Protein AF-A0A292YDM7-F1 (afdb_monomer)

Structure (mmCIF, N/CA/C/O backbone):
data_AF-A0A292YDM7-F1
#
_entry.id   AF-A0A292YDM7-F1
#
loop_
_atom_site.group_PDB
_atom_site.id
_atom_site.type_symbol
_atom_site.label_atom_id
_atom_site.label_alt_id
_atom_site.label_comp_id
_atom_site.label_asym_id
_atom_site.label_entity_id
_atom_site.label_seq_id
_atom_site.pdbx_PDB_ins_code
_atom_site.Cartn_x
_atom_site.Cartn_y
_atom_site.Cartn_z
_atom_site.occupancy
_atom_site.B_iso_or_equiv
_atom_site.auth_seq_id
_atom_site.auth_comp_id
_atom_site.auth_asym_id
_atom_site.auth_atom_id
_atom_site.pdbx_PDB_model_num
ATOM 1 N N . MET A 1 1 ? 48.738 5.979 -20.805 1.00 55.28 1 MET A N 1
ATOM 2 C CA . MET A 1 1 ? 47.305 6.244 -21.051 1.00 55.28 1 MET A CA 1
ATOM 3 C C . MET A 1 1 ? 46.872 5.743 -22.438 1.00 55.28 1 MET A C 1
ATOM 5 O O . MET A 1 1 ? 46.140 6.426 -23.122 1.00 55.28 1 MET A O 1
ATOM 9 N N . ARG A 1 2 ? 47.276 4.532 -22.857 1.00 54.94 2 ARG A N 1
ATOM 10 C CA . ARG A 1 2 ? 47.024 4.034 -24.229 1.00 54.94 2 ARG A CA 1
ATOM 11 C C . ARG A 1 2 ? 45.612 3.475 -24.444 1.00 54.94 2 ARG A C 1
ATOM 13 O O . ARG A 1 2 ? 45.085 3.547 -25.542 1.00 54.94 2 ARG A O 1
ATOM 20 N N . ALA A 1 3 ? 45.005 2.938 -23.387 1.00 54.81 3 ALA A N 1
ATOM 21 C CA . ALA A 1 3 ? 43.685 2.310 -23.456 1.00 54.81 3 ALA A CA 1
ATOM 22 C C . ALA A 1 3 ? 42.559 3.312 -23.771 1.00 54.81 3 ALA A C 1
ATOM 24 O O . ALA A 1 3 ? 41.596 2.962 -24.436 1.00 54.81 3 ALA A O 1
ATOM 25 N N . VAL A 1 4 ? 42.695 4.572 -23.338 1.00 58.31 4 VAL A N 1
ATOM 26 C CA . VAL A 1 4 ? 41.686 5.614 -23.595 1.00 58.31 4 VAL A CA 1
ATOM 27 C C . VAL A 1 4 ? 41.735 6.081 -25.053 1.00 58.31 4 VAL A C 1
ATOM 29 O O . VAL A 1 4 ? 40.692 6.248 -25.674 1.00 58.31 4 VAL A O 1
ATOM 32 N N . GLU A 1 5 ? 42.934 6.232 -25.624 1.00 57.44 5 GLU A N 1
ATOM 33 C CA . GLU A 1 5 ? 43.111 6.604 -27.038 1.00 57.44 5 GLU A CA 1
ATOM 34 C C . GLU A 1 5 ? 42.541 5.536 -27.983 1.00 57.44 5 GLU A C 1
ATOM 36 O O . GLU A 1 5 ? 41.829 5.865 -28.925 1.00 57.44 5 GLU A O 1
ATOM 41 N N . HIS A 1 6 ? 42.757 4.252 -27.687 1.00 59.06 6 HIS A N 1
ATOM 42 C CA . HIS A 1 6 ? 42.211 3.151 -28.490 1.00 59.06 6 HIS A CA 1
ATOM 43 C C . HIS A 1 6 ? 40.673 3.074 -28.460 1.00 59.06 6 HIS A C 1
ATOM 45 O O . HIS A 1 6 ? 40.061 2.683 -29.458 1.00 59.06 6 HIS A O 1
ATOM 51 N N . LEU A 1 7 ? 40.055 3.499 -27.351 1.00 55.75 7 LEU A N 1
ATOM 52 C CA . LEU A 1 7 ? 38.601 3.568 -27.187 1.00 55.75 7 LEU A CA 1
ATOM 53 C C . LEU A 1 7 ? 37.979 4.677 -28.051 1.00 55.75 7 LEU A C 1
ATOM 55 O O . LEU A 1 7 ? 36.933 4.481 -28.661 1.00 55.75 7 LEU A O 1
ATOM 59 N N . LEU A 1 8 ? 38.645 5.833 -28.126 1.00 61.72 8 LEU A N 1
ATOM 60 C CA . LEU A 1 8 ? 38.210 6.980 -28.932 1.00 61.72 8 LEU A CA 1
ATOM 61 C C . LEU A 1 8 ? 38.411 6.746 -30.436 1.00 61.72 8 LEU A C 1
ATOM 63 O O . LEU A 1 8 ? 37.678 7.298 -31.252 1.00 61.72 8 LEU A O 1
ATOM 67 N N . GLU A 1 9 ? 39.381 5.906 -30.803 1.00 65.25 9 GLU A N 1
ATOM 68 C CA . GLU A 1 9 ? 39.678 5.534 -32.191 1.00 65.25 9 GLU A CA 1
ATOM 69 C C . GLU A 1 9 ? 38.805 4.382 -32.730 1.00 65.25 9 GLU A C 1
ATOM 71 O O . GLU A 1 9 ? 38.960 3.998 -33.890 1.00 65.25 9 GLU A O 1
ATOM 76 N N . GLY A 1 10 ? 37.900 3.816 -31.916 1.00 56.09 10 GLY A N 1
ATOM 77 C CA . GLY A 1 10 ? 36.970 2.758 -32.333 1.00 56.09 10 GLY A CA 1
ATOM 78 C C . GLY A 1 10 ? 37.636 1.420 -32.682 1.00 56.09 10 GLY A C 1
ATOM 79 O O . GLY A 1 10 ? 37.051 0.609 -33.398 1.00 56.09 10 GLY A O 1
ATOM 80 N N . LYS A 1 11 ? 38.868 1.184 -32.211 1.00 57.19 11 LYS A N 1
ATOM 81 C CA . LYS A 1 11 ? 39.666 -0.009 -32.559 1.00 57.19 11 LYS A CA 1
ATOM 82 C C . LYS A 1 11 ? 39.327 -1.252 -31.730 1.00 57.19 11 LYS A C 1
ATOM 84 O O . LYS A 1 11 ? 39.812 -2.332 -32.054 1.00 57.19 11 LYS A O 1
ATOM 89 N N . GLU A 1 12 ? 38.486 -1.119 -30.709 1.00 52.97 12 GLU A N 1
ATOM 90 C CA . GLU A 1 12 ? 37.995 -2.227 -29.888 1.00 52.97 12 GLU A CA 1
ATOM 91 C C . GLU A 1 12 ? 36.478 -2.071 -29.698 1.00 52.97 12 GLU A C 1
ATOM 93 O O . GLU A 1 12 ? 36.045 -1.112 -29.055 1.00 52.97 12 GLU A O 1
ATOM 98 N N . PRO A 1 13 ? 35.641 -2.962 -30.262 1.00 51.78 13 PRO A N 1
ATOM 99 C CA . PRO A 1 13 ? 34.220 -2.941 -29.963 1.00 51.78 13 PRO A CA 1
ATOM 100 C C . PRO A 1 13 ? 34.036 -3.331 -28.494 1.00 51.78 13 PRO A C 1
ATOM 102 O O . PRO A 1 13 ? 34.307 -4.467 -28.101 1.00 51.78 13 PRO A O 1
ATOM 105 N N . ILE A 1 14 ? 33.586 -2.383 -27.673 1.00 52.94 14 ILE A N 1
ATOM 106 C CA . ILE A 1 14 ? 33.122 -2.673 -26.319 1.00 52.94 14 ILE A CA 1
ATOM 107 C C . ILE A 1 14 ? 31.837 -3.488 -26.477 1.00 52.94 14 ILE A C 1
ATOM 109 O O . ILE A 1 14 ? 30.788 -2.936 -26.799 1.00 52.94 14 ILE A O 1
ATOM 113 N N . GLN A 1 15 ? 31.913 -4.801 -26.276 1.00 48.47 15 GLN A N 1
ATOM 114 C CA . GLN A 1 15 ? 30.716 -5.614 -26.093 1.00 48.47 15 GLN A CA 1
ATOM 115 C C . GLN A 1 15 ? 30.250 -5.417 -24.652 1.00 48.47 15 GLN A C 1
ATOM 117 O O . GLN A 1 15 ? 30.780 -6.024 -23.722 1.00 48.47 15 GLN A O 1
ATOM 122 N N . LEU A 1 16 ? 29.314 -4.491 -24.452 1.00 51.28 16 LEU A N 1
ATOM 123 C CA . LEU A 1 16 ? 28.528 -4.448 -23.227 1.00 51.28 16 LEU A CA 1
ATOM 124 C C . LEU A 1 16 ? 27.558 -5.625 -23.313 1.00 51.28 16 LEU A C 1
ATOM 126 O O . LEU A 1 16 ? 26.639 -5.591 -24.121 1.00 51.28 16 LEU A O 1
ATOM 130 N N . GLU A 1 17 ? 27.787 -6.684 -22.536 1.00 46.97 17 GLU A N 1
ATOM 131 C CA . GLU A 1 17 ? 26.821 -7.781 -22.451 1.00 46.97 17 GLU A CA 1
ATOM 132 C C . GLU A 1 17 ? 25.506 -7.234 -21.875 1.00 46.97 17 GLU A C 1
ATOM 134 O O . GLU A 1 17 ? 25.383 -6.940 -20.685 1.00 46.97 17 GLU A O 1
ATOM 139 N N . GLU A 1 18 ? 24.532 -7.048 -22.763 1.00 53.75 18 GLU A N 1
ATOM 140 C CA . GLU A 1 18 ? 23.307 -6.268 -22.563 1.00 53.75 18 GLU A CA 1
ATOM 141 C C . GLU A 1 18 ? 22.233 -7.014 -21.745 1.00 53.75 18 GLU A C 1
ATOM 143 O O . GLU A 1 18 ? 21.084 -6.592 -21.638 1.00 53.75 18 GLU A O 1
ATOM 148 N N . THR A 1 19 ? 22.604 -8.130 -21.111 1.00 50.56 19 THR A N 1
ATOM 149 C CA . THR A 1 19 ? 21.700 -8.980 -20.330 1.00 50.56 19 THR A CA 1
ATOM 150 C C . THR A 1 19 ? 22.265 -9.291 -18.953 1.00 50.56 19 THR A C 1
ATOM 152 O O . THR A 1 19 ? 22.353 -10.457 -18.569 1.00 50.56 19 THR A O 1
ATOM 155 N N . ASN A 1 20 ? 22.643 -8.279 -18.172 1.00 53.44 20 ASN A N 1
ATOM 156 C CA . ASN A 1 20 ? 22.752 -8.510 -16.737 1.00 53.44 20 ASN A CA 1
ATOM 157 C C . ASN A 1 20 ? 21.426 -8.091 -16.092 1.00 53.44 20 ASN A C 1
ATOM 159 O O . ASN A 1 20 ? 21.206 -6.890 -15.905 1.00 53.44 20 ASN A O 1
ATOM 163 N N . PRO A 1 21 ? 20.499 -9.026 -15.786 1.00 56.69 21 PRO A N 1
ATOM 164 C CA . PRO A 1 21 ? 19.396 -8.699 -14.893 1.00 56.69 21 PRO A CA 1
ATOM 165 C C . PRO A 1 21 ? 19.976 -8.020 -13.650 1.00 56.69 21 PRO A C 1
ATOM 167 O O . PRO A 1 21 ? 21.091 -8.354 -13.235 1.00 56.69 21 PRO A O 1
ATOM 170 N N . LEU A 1 22 ? 19.236 -7.061 -13.075 1.00 53.78 22 LEU A N 1
ATOM 171 C CA . LEU A 1 22 ? 19.604 -6.432 -11.805 1.00 53.78 22 LEU A CA 1
ATOM 172 C C . LEU A 1 22 ? 20.192 -7.507 -10.886 1.00 53.78 22 LEU A C 1
ATOM 174 O O . LEU A 1 22 ? 19.567 -8.571 -10.756 1.00 53.78 22 LEU A O 1
ATOM 178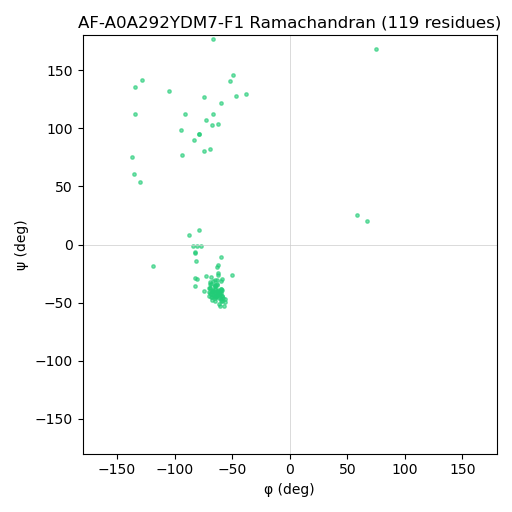 N N . PRO A 1 23 ? 21.380 -7.280 -10.289 1.00 55.50 23 PRO A N 1
ATOM 179 C CA . PRO A 1 23 ? 21.995 -8.298 -9.459 1.00 55.50 23 PRO A CA 1
ATOM 180 C C . PRO A 1 23 ? 20.939 -8.747 -8.446 1.00 55.50 23 PRO A C 1
ATOM 182 O O . PRO A 1 23 ? 20.181 -7.902 -7.965 1.00 55.50 23 PRO A O 1
ATOM 185 N N . PRO A 1 24 ? 20.839 -10.042 -8.109 1.00 60.97 24 PRO A N 1
ATOM 186 C CA . PRO A 1 2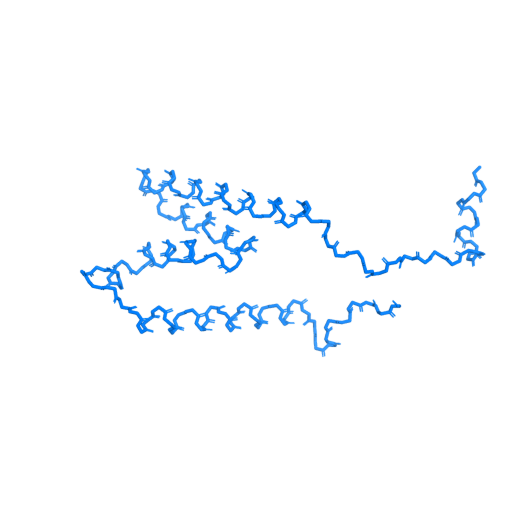4 ? 19.798 -10.545 -7.202 1.00 60.97 24 PRO A CA 1
ATOM 187 C C . PRO A 1 24 ? 19.704 -9.726 -5.898 1.00 60.97 24 PRO A C 1
ATOM 189 O O . PRO A 1 24 ? 18.639 -9.578 -5.299 1.00 60.97 24 PRO A O 1
ATOM 192 N N . ASN A 1 25 ? 20.822 -9.110 -5.518 1.00 64.19 25 ASN A N 1
ATOM 193 C CA . ASN A 1 25 ? 20.993 -8.197 -4.398 1.00 64.19 25 ASN A CA 1
ATOM 194 C C . ASN A 1 25 ? 20.208 -6.873 -4.543 1.00 64.19 25 ASN A C 1
ATOM 196 O O . ASN A 1 25 ? 19.718 -6.360 -3.545 1.00 64.19 25 ASN A O 1
ATOM 200 N N . ALA A 1 26 ? 20.062 -6.318 -5.749 1.00 63.88 26 ALA A N 1
ATOM 201 C CA . ALA A 1 26 ? 19.321 -5.078 -5.999 1.00 63.88 26 ALA A CA 1
ATOM 202 C C . ALA A 1 26 ? 17.809 -5.273 -5.818 1.00 63.88 26 ALA A C 1
ATOM 204 O O . ALA A 1 26 ? 17.186 -4.514 -5.082 1.00 63.88 26 ALA A O 1
ATOM 205 N N . ARG A 1 27 ? 17.242 -6.365 -6.353 1.00 73.06 27 ARG A N 1
ATOM 206 C CA . ARG A 1 27 ? 15.834 -6.726 -6.096 1.00 73.06 27 ARG A CA 1
ATOM 207 C C . ARG A 1 27 ? 15.581 -7.036 -4.616 1.00 73.06 27 ARG A C 1
ATOM 209 O O . ARG A 1 27 ? 14.488 -6.816 -4.101 1.00 73.06 27 ARG A O 1
ATOM 216 N N . SER A 1 28 ? 16.593 -7.554 -3.918 1.00 83.88 28 SER A N 1
ATOM 217 C CA . SER A 1 28 ? 16.557 -7.723 -2.460 1.00 83.88 28 SER A CA 1
ATOM 218 C C . SER A 1 28 ? 16.541 -6.375 -1.727 1.00 83.88 28 SER A C 1
ATOM 220 O O . SER A 1 28 ? 15.795 -6.217 -0.762 1.00 83.88 28 SER A O 1
ATOM 222 N N . LEU A 1 29 ? 17.306 -5.387 -2.199 1.00 90.12 29 LEU A N 1
ATOM 223 C CA . LEU A 1 29 ? 17.362 -4.053 -1.601 1.00 90.12 29 LEU A CA 1
ATOM 224 C C . LEU A 1 29 ? 16.053 -3.271 -1.791 1.00 90.12 29 LEU A C 1
ATOM 226 O O . LEU A 1 29 ? 15.580 -2.662 -0.838 1.00 90.12 29 LEU A O 1
A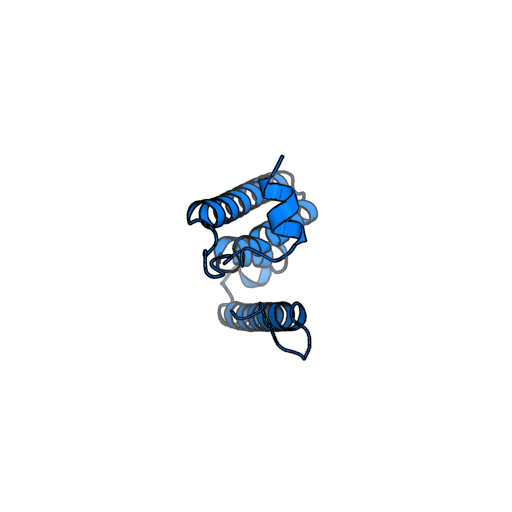TOM 230 N N . GLU A 1 30 ? 15.437 -3.332 -2.973 1.00 89.31 30 GLU A N 1
ATOM 231 C CA . GLU A 1 30 ? 14.129 -2.707 -3.242 1.00 89.31 30 GLU A CA 1
ATOM 232 C C . GLU A 1 30 ? 13.047 -3.249 -2.303 1.00 89.31 30 GLU A C 1
ATOM 234 O O . GLU A 1 30 ? 12.312 -2.481 -1.685 1.00 89.31 30 GLU A O 1
ATOM 239 N N . LYS A 1 31 ? 13.010 -4.571 -2.099 1.00 91.00 31 LYS A N 1
ATOM 240 C CA . LYS A 1 31 ? 12.088 -5.198 -1.141 1.00 91.00 31 LYS A CA 1
ATOM 241 C C . LYS A 1 31 ? 12.345 -4.762 0.300 1.00 91.00 31 LYS A C 1
ATOM 243 O O . LYS A 1 31 ? 11.398 -4.496 1.034 1.00 91.00 31 LYS A O 1
ATOM 248 N N . GLN A 1 32 ? 13.609 -4.655 0.713 1.00 95.06 32 GLN A N 1
ATOM 249 C CA . GLN A 1 32 ? 13.962 -4.144 2.045 1.00 95.06 32 GLN A CA 1
ATOM 250 C C . GLN A 1 32 ? 13.563 -2.674 2.218 1.00 95.06 32 GLN A C 1
ATOM 252 O O . GLN A 1 32 ? 13.117 -2.268 3.296 1.00 95.06 32 GLN A O 1
ATOM 257 N N . LEU A 1 33 ? 13.690 -1.871 1.160 1.00 96.25 33 LEU A N 1
ATOM 258 C CA . LEU A 1 33 ? 13.254 -0.481 1.161 1.00 96.25 33 LEU A CA 1
ATOM 259 C C . LEU A 1 33 ? 11.726 -0.381 1.260 1.00 96.25 33 LEU A C 1
ATOM 261 O O . LEU A 1 33 ? 11.230 0.369 2.102 1.00 96.25 33 LEU A O 1
ATOM 265 N N . ALA A 1 34 ? 10.987 -1.191 0.493 1.00 96.75 34 ALA A N 1
ATOM 266 C CA . ALA A 1 34 ? 9.532 -1.303 0.596 1.00 96.75 34 ALA A CA 1
ATOM 267 C C . ALA A 1 34 ? 9.094 -1.681 2.021 1.00 96.75 34 ALA A C 1
ATOM 269 O O . ALA A 1 34 ? 8.230 -1.029 2.609 1.00 96.75 34 ALA A O 1
ATOM 270 N N . GLU A 1 35 ? 9.739 -2.683 2.625 1.00 97.44 35 GLU A N 1
ATOM 271 C CA . GLU A 1 35 ? 9.463 -3.102 4.001 1.00 97.44 35 GLU A CA 1
ATOM 272 C C . GLU A 1 35 ? 9.747 -1.980 5.015 1.00 97.44 35 GLU A C 1
ATOM 274 O O . GLU A 1 35 ? 8.974 -1.764 5.952 1.00 97.44 35 GLU A O 1
ATOM 279 N N . THR A 1 36 ? 10.840 -1.238 4.831 1.00 98.31 36 THR A N 1
ATOM 280 C CA . THR A 1 36 ? 11.212 -0.120 5.709 1.00 98.31 36 THR A CA 1
ATOM 281 C C . THR A 1 36 ? 10.180 1.003 5.645 1.00 98.31 36 THR A C 1
ATOM 283 O O . THR A 1 36 ? 9.738 1.495 6.684 1.00 98.31 36 THR A O 1
ATOM 286 N N . LYS A 1 37 ? 9.735 1.364 4.439 1.00 98.50 37 LYS A N 1
ATOM 287 C CA . LYS A 1 37 ? 8.688 2.371 4.227 1.00 98.50 37 LYS A CA 1
ATOM 288 C C . LYS A 1 37 ? 7.339 1.931 4.778 1.00 98.50 37 LYS A C 1
ATOM 290 O O . LYS A 1 37 ? 6.669 2.705 5.459 1.00 98.50 37 LYS A O 1
ATOM 295 N N . TYR A 1 38 ? 6.983 0.659 4.603 1.00 98.56 38 TYR A N 1
ATOM 296 C CA . TYR A 1 38 ? 5.809 0.081 5.249 1.00 98.56 38 TYR A CA 1
ATOM 297 C C . TYR A 1 38 ? 5.881 0.235 6.775 1.00 98.56 38 TYR A C 1
ATOM 299 O O . TYR A 1 38 ? 4.947 0.762 7.378 1.00 98.56 38 TYR A O 1
ATOM 307 N N . LYS A 1 39 ? 7.002 -0.122 7.415 1.00 98.50 39 LYS A N 1
ATOM 308 C CA . LYS A 1 39 ? 7.189 0.060 8.868 1.00 98.50 39 LYS A CA 1
ATOM 309 C C . LYS A 1 39 ? 7.071 1.526 9.294 1.00 98.50 39 LYS A C 1
ATOM 311 O O . LYS A 1 39 ? 6.427 1.806 10.304 1.00 98.50 39 LYS A O 1
ATOM 316 N N . LEU A 1 40 ? 7.640 2.452 8.522 1.00 98.69 40 LEU A N 1
ATOM 317 C CA . LEU A 1 40 ? 7.517 3.888 8.778 1.00 98.69 40 LEU A CA 1
ATOM 318 C C . LEU A 1 40 ? 6.058 4.363 8.689 1.00 98.69 40 LEU A C 1
ATOM 320 O O . LEU A 1 40 ? 5.602 5.102 9.560 1.00 98.69 40 LEU A O 1
ATOM 324 N N . SER A 1 41 ? 5.288 3.870 7.715 1.00 98.69 41 SER A N 1
ATOM 325 C CA . SER A 1 41 ? 3.856 4.175 7.619 1.00 98.69 41 SER A CA 1
ATOM 326 C C . SER A 1 41 ? 3.080 3.741 8.864 1.00 98.69 41 SER A C 1
ATOM 328 O O . SER A 1 41 ? 2.225 4.482 9.349 1.00 98.69 41 SER A O 1
ATOM 330 N N . LEU A 1 42 ? 3.414 2.580 9.441 1.00 98.38 42 LEU A N 1
ATOM 331 C CA . LEU A 1 42 ? 2.770 2.096 10.661 1.00 98.38 42 LEU A CA 1
ATOM 332 C C . LEU A 1 42 ? 3.074 3.019 11.844 1.00 98.38 42 LEU A C 1
ATOM 334 O O . LEU A 1 42 ? 2.209 3.243 12.687 1.00 98.38 42 LEU A O 1
ATOM 338 N N . GLU A 1 43 ? 4.282 3.578 11.898 1.00 98.69 43 GLU A N 1
ATOM 339 C CA . GLU A 1 43 ? 4.660 4.553 12.919 1.00 98.69 43 GLU A CA 1
ATOM 340 C C . GLU A 1 43 ? 3.896 5.875 12.758 1.00 98.69 43 GLU A C 1
ATOM 342 O O . GLU A 1 43 ? 3.389 6.421 13.740 1.00 98.69 43 GLU A O 1
ATOM 347 N N . TYR A 1 44 ? 3.703 6.345 11.524 1.00 98.69 44 TYR A N 1
ATOM 348 C CA . TYR A 1 44 ? 2.838 7.493 11.253 1.00 98.69 44 TYR A CA 1
ATOM 349 C C . TYR A 1 44 ? 1.377 7.240 11.655 1.00 98.69 44 TYR A C 1
ATOM 351 O O . TYR A 1 44 ? 0.758 8.103 12.282 1.00 98.69 44 TYR A O 1
ATOM 359 N N . LEU A 1 45 ? 0.837 6.044 11.398 1.00 98.00 45 LEU A N 1
ATOM 360 C CA . LEU A 1 45 ? -0.525 5.685 11.812 1.00 98.00 45 LEU A CA 1
ATOM 361 C C . LEU A 1 45 ? -0.703 5.693 13.332 1.00 98.00 45 LEU A C 1
ATOM 363 O O . LEU A 1 45 ? -1.721 6.191 13.811 1.00 98.00 45 LEU A O 1
ATOM 367 N N . LYS A 1 46 ? 0.282 5.208 14.103 1.00 98.25 46 LYS A N 1
ATOM 368 C CA . LYS A 1 46 ? 0.249 5.291 15.578 1.00 98.25 46 LYS A CA 1
ATOM 369 C C . LYS A 1 46 ? 0.175 6.735 16.075 1.00 98.25 46 LYS A C 1
ATOM 371 O O . LYS A 1 46 ? -0.428 6.996 17.110 1.00 98.25 46 LYS A O 1
ATOM 376 N N . GLN A 1 47 ? 0.767 7.666 15.331 1.00 98.19 47 GLN A N 1
ATOM 377 C CA . GLN A 1 47 ? 0.734 9.102 15.613 1.00 98.19 47 GLN A CA 1
ATOM 378 C C . GLN A 1 47 ? -0.488 9.807 14.997 1.00 98.19 47 GLN A C 1
ATOM 380 O O . GLN A 1 47 ? -0.553 11.034 15.016 1.00 98.19 47 GLN A O 1
ATOM 385 N N . ASN A 1 48 ? -1.445 9.055 14.441 1.00 97.69 48 ASN A N 1
ATOM 386 C CA . ASN A 1 48 ? -2.632 9.558 13.744 1.00 97.69 48 ASN A CA 1
ATOM 387 C C . ASN A 1 48 ? -2.318 10.471 12.535 1.00 97.69 48 ASN A C 1
ATOM 389 O O . ASN A 1 48 ? -3.140 11.296 12.142 1.00 97.69 48 ASN A O 1
ATOM 393 N N . LYS A 1 49 ? -1.134 10.307 11.934 1.00 98.50 49 LYS A N 1
ATOM 394 C CA . LYS A 1 49 ? -0.649 11.027 10.747 1.00 98.50 49 LYS A CA 1
ATOM 395 C C . LYS A 1 49 ? -0.972 10.221 9.487 1.00 98.50 49 LYS A C 1
ATOM 397 O O . LYS A 1 49 ? -0.136 9.479 8.971 1.00 98.50 49 LYS A O 1
ATOM 402 N N . LYS A 1 50 ? -2.237 10.255 9.062 1.00 98.06 50 LYS A N 1
ATOM 403 C CA . LYS A 1 50 ? -2.744 9.365 8.001 1.00 98.06 50 LYS A CA 1
ATOM 404 C C . LYS A 1 50 ? -2.166 9.710 6.632 1.00 98.06 50 LYS A C 1
ATOM 406 O O . LYS A 1 50 ? -1.868 8.807 5.856 1.00 98.06 50 LYS A O 1
ATOM 411 N N . GLU A 1 51 ? -1.985 10.989 6.346 1.00 98.25 51 GLU A N 1
ATOM 412 C CA . GLU A 1 51 ? -1.476 11.493 5.075 1.00 98.25 51 GLU A CA 1
ATOM 413 C C . GLU A 1 51 ? -0.003 11.110 4.888 1.00 98.25 51 GLU A C 1
ATOM 415 O O . GLU A 1 51 ? 0.375 10.600 3.836 1.00 98.25 51 GLU A O 1
ATOM 420 N N . GLU A 1 52 ? 0.821 11.274 5.927 1.00 98.62 52 GLU A N 1
ATOM 421 C CA . GLU A 1 52 ? 2.204 10.791 5.962 1.00 98.62 52 GLU A CA 1
ATOM 422 C C . GLU A 1 52 ? 2.274 9.276 5.753 1.00 98.62 52 GLU A C 1
ATOM 424 O O . GLU A 1 52 ? 3.076 8.801 4.952 1.00 98.62 52 GLU A O 1
ATOM 429 N N . ALA A 1 53 ? 1.416 8.518 6.442 1.00 98.69 53 ALA A N 1
ATOM 430 C CA . ALA A 1 53 ? 1.377 7.070 6.301 1.00 98.69 53 ALA A CA 1
ATOM 431 C C . ALA A 1 53 ? 1.027 6.642 4.871 1.00 98.69 53 ALA A C 1
ATOM 433 O O . ALA A 1 53 ? 1.658 5.736 4.330 1.00 98.69 53 ALA A O 1
ATOM 434 N N . LEU A 1 54 ? 0.046 7.300 4.248 1.00 98.62 54 LEU A N 1
ATOM 435 C CA . LEU A 1 54 ? -0.333 7.028 2.865 1.00 98.62 54 LEU A CA 1
ATOM 436 C C . LEU A 1 54 ? 0.812 7.314 1.893 1.00 98.62 54 LEU A C 1
ATOM 438 O O . LEU A 1 54 ? 1.054 6.474 1.033 1.00 98.62 54 LEU A O 1
ATOM 442 N N . ARG A 1 55 ? 1.550 8.420 2.072 1.00 98.56 55 ARG A N 1
ATOM 443 C CA . ARG A 1 55 ? 2.729 8.731 1.243 1.00 98.56 55 ARG A CA 1
ATOM 444 C C . ARG A 1 55 ? 3.785 7.630 1.317 1.00 98.56 55 ARG A C 1
ATOM 446 O O . ARG A 1 55 ? 4.231 7.141 0.284 1.00 98.56 55 ARG A O 1
ATOM 453 N N . GLU A 1 56 ? 4.134 7.178 2.521 1.00 98.56 56 GLU A N 1
ATOM 454 C CA . GLU A 1 56 ? 5.120 6.100 2.669 1.00 98.56 56 GLU A CA 1
ATOM 455 C C . GLU A 1 56 ? 4.632 4.773 2.083 1.00 98.56 56 GLU A C 1
ATOM 457 O O . GLU A 1 56 ? 5.425 4.022 1.522 1.00 98.56 56 GLU A O 1
ATOM 462 N N . LEU A 1 57 ? 3.333 4.478 2.173 1.00 98.56 57 LEU A N 1
ATOM 463 C CA . LEU A 1 57 ? 2.757 3.290 1.546 1.00 98.56 57 LEU A CA 1
ATOM 464 C C . LEU A 1 57 ? 2.721 3.387 0.015 1.00 98.56 57 LEU A C 1
ATOM 466 O O . LEU A 1 57 ? 2.928 2.373 -0.647 1.00 98.56 57 LEU A O 1
ATOM 470 N N . ASP A 1 58 ? 2.445 4.569 -0.546 1.00 97.56 58 ASP A N 1
ATOM 471 C CA . ASP A 1 58 ? 2.510 4.822 -1.991 1.00 97.56 58 ASP A CA 1
ATOM 472 C C . ASP A 1 58 ? 3.936 4.557 -2.506 1.00 97.56 58 ASP A C 1
ATOM 474 O O . ASP A 1 58 ? 4.123 3.828 -3.480 1.00 97.56 58 ASP A O 1
ATOM 478 N N . GLU A 1 59 ? 4.950 5.070 -1.805 1.00 97.38 59 GLU A N 1
ATOM 479 C CA . GLU A 1 59 ? 6.353 4.825 -2.146 1.00 97.38 59 GLU A CA 1
ATOM 480 C C . GLU A 1 59 ? 6.765 3.362 -1.934 1.00 97.38 59 GLU A C 1
ATOM 482 O O . GLU A 1 59 ? 7.460 2.790 -2.770 1.00 97.38 59 GLU A O 1
ATOM 487 N N . ALA A 1 60 ? 6.321 2.720 -0.849 1.00 97.62 60 ALA A N 1
ATOM 488 C CA . ALA A 1 60 ? 6.598 1.306 -0.600 1.00 97.62 60 ALA A CA 1
ATOM 489 C C . ALA A 1 60 ? 6.039 0.410 -1.716 1.00 97.62 60 ALA A C 1
ATOM 491 O O . ALA A 1 60 ? 6.704 -0.533 -2.143 1.00 97.62 60 ALA A O 1
ATOM 492 N N . LEU A 1 61 ? 4.839 0.727 -2.213 1.00 95.94 61 LEU A N 1
ATOM 493 C CA . LEU A 1 61 ? 4.202 -0.015 -3.297 1.00 95.94 61 LEU A CA 1
ATOM 494 C C . LEU A 1 61 ? 4.930 0.174 -4.632 1.00 95.94 61 LEU A C 1
A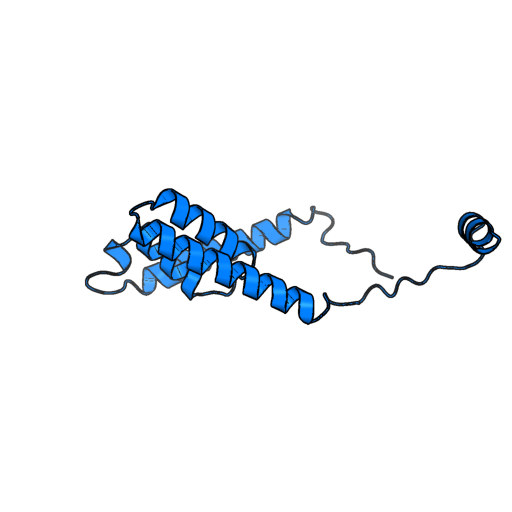TOM 496 O O . LEU A 1 61 ? 4.985 -0.761 -5.421 1.00 95.94 61 LEU A O 1
ATOM 500 N N . ALA A 1 62 ? 5.531 1.342 -4.873 1.00 93.06 62 ALA A N 1
ATOM 501 C CA . ALA A 1 62 ? 6.351 1.558 -6.063 1.00 93.06 62 ALA A CA 1
ATOM 502 C C . ALA A 1 62 ? 7.591 0.639 -6.096 1.00 93.06 62 ALA A C 1
ATOM 504 O O . ALA A 1 62 ? 7.989 0.198 -7.171 1.00 93.06 62 ALA A O 1
ATOM 505 N N . PHE A 1 63 ? 8.174 0.317 -4.932 1.00 92.31 63 PHE A N 1
ATOM 506 C CA . PHE A 1 63 ? 9.312 -0.609 -4.820 1.00 92.31 63 PHE A CA 1
ATOM 507 C C . PHE A 1 63 ? 8.910 -2.093 -4.816 1.00 92.31 63 PHE A C 1
ATOM 509 O O . PHE A 1 63 ? 9.694 -2.937 -5.247 1.00 92.31 63 PHE A O 1
ATOM 516 N N . ASP A 1 64 ? 7.709 -2.432 -4.339 1.00 93.38 64 ASP A N 1
ATOM 517 C CA . ASP A 1 64 ? 7.187 -3.807 -4.342 1.00 93.38 64 ASP A CA 1
ATOM 518 C C . ASP A 1 64 ? 5.702 -3.844 -4.767 1.00 93.38 64 ASP A C 1
ATOM 520 O O . ASP A 1 64 ? 4.815 -4.016 -3.922 1.00 93.38 64 ASP A O 1
ATOM 524 N N . PRO A 1 65 ? 5.399 -3.687 -6.075 1.00 92.06 65 PRO A N 1
ATOM 525 C CA . PRO A 1 65 ? 4.020 -3.585 -6.570 1.00 92.06 65 PRO A CA 1
ATOM 526 C C . PRO A 1 65 ? 3.174 -4.836 -6.305 1.00 92.06 65 PRO A C 1
ATOM 528 O O . PRO A 1 65 ? 1.952 -4.759 -6.170 1.00 92.06 65 PRO A O 1
ATOM 531 N N . ASP A 1 66 ? 3.801 -6.005 -6.189 1.00 93.38 66 ASP A N 1
ATOM 532 C CA . ASP A 1 66 ? 3.108 -7.271 -5.924 1.00 93.38 66 ASP A CA 1
ATOM 533 C C . ASP A 1 66 ? 2.761 -7.461 -4.432 1.00 93.38 66 ASP A C 1
ATOM 535 O O . ASP A 1 66 ? 2.132 -8.454 -4.046 1.00 93.38 66 ASP A O 1
ATOM 539 N N . ASN A 1 67 ? 3.128 -6.507 -3.568 1.00 95.75 67 ASN A N 1
ATOM 540 C CA . ASN A 1 67 ? 2.911 -6.599 -2.132 1.00 95.75 67 ASN A CA 1
ATOM 541 C C . ASN A 1 67 ? 1.469 -6.270 -1.721 1.00 95.75 67 ASN A C 1
ATOM 543 O O . ASN A 1 67 ? 1.091 -5.126 -1.446 1.00 95.75 67 ASN A O 1
ATOM 547 N N . PHE A 1 68 ? 0.656 -7.314 -1.592 1.00 96.19 68 PHE A N 1
ATOM 548 C CA . PHE A 1 68 ? -0.739 -7.184 -1.171 1.00 96.19 68 PHE A CA 1
ATOM 549 C C . PHE A 1 68 ? -0.933 -6.606 0.234 1.00 96.19 68 PHE A C 1
ATOM 551 O O . PHE A 1 68 ? -1.998 -6.050 0.501 1.00 96.19 68 PHE A O 1
ATOM 558 N N . VAL A 1 69 ? 0.047 -6.725 1.135 1.00 97.12 69 VAL A N 1
ATOM 559 C CA . VAL A 1 69 ? -0.067 -6.155 2.487 1.00 97.12 69 VAL A CA 1
ATOM 560 C C . VAL A 1 69 ? -0.064 -4.631 2.403 1.00 97.12 69 VAL A C 1
ATOM 562 O O . VAL A 1 69 ? -0.965 -3.991 2.943 1.00 97.12 69 VAL A O 1
ATOM 565 N N . ILE A 1 70 ? 0.882 -4.058 1.654 1.00 98.12 70 ILE A N 1
ATOM 566 C CA . ILE A 1 70 ? 0.978 -2.608 1.438 1.00 98.12 70 ILE A CA 1
ATOM 567 C C . ILE A 1 70 ? -0.284 -2.085 0.737 1.00 98.12 70 ILE A C 1
ATOM 569 O O . ILE A 1 70 ? -0.876 -1.104 1.198 1.00 98.12 70 ILE A O 1
ATOM 573 N N . ARG A 1 71 ? -0.756 -2.769 -0.321 1.00 97.88 71 ARG A N 1
ATOM 574 C CA . ARG A 1 71 ? -1.996 -2.388 -1.028 1.00 97.88 71 ARG A CA 1
ATOM 575 C C . ARG A 1 71 ? -3.197 -2.347 -0.094 1.00 97.88 71 ARG A C 1
ATOM 577 O O . ARG A 1 71 ? -3.866 -1.320 0.008 1.00 97.88 71 ARG A O 1
ATOM 584 N N . LYS A 1 72 ? -3.439 -3.435 0.644 1.00 97.81 72 LYS A N 1
ATOM 585 C CA . LYS A 1 72 ? -4.580 -3.519 1.564 1.00 97.81 72 LYS A CA 1
ATOM 586 C C . LYS A 1 72 ? -4.487 -2.494 2.686 1.00 97.81 72 LYS A C 1
ATOM 588 O O . LYS A 1 72 ? -5.516 -1.949 3.070 1.00 97.81 72 LYS A O 1
ATOM 593 N N . GLN A 1 73 ? -3.285 -2.183 3.172 1.00 98.25 73 GLN A N 1
ATOM 594 C CA . GLN A 1 73 ? -3.110 -1.144 4.181 1.00 98.25 73 GLN A CA 1
ATOM 595 C C . GLN A 1 73 ? -3.518 0.240 3.646 1.00 98.25 73 GLN A C 1
ATOM 597 O O . GLN A 1 73 ? -4.252 0.954 4.328 1.00 98.25 73 GLN A O 1
ATOM 602 N N . ARG A 1 74 ? -3.125 0.605 2.414 1.00 98.12 74 ARG A N 1
ATOM 603 C CA . ARG A 1 74 ? -3.578 1.856 1.761 1.00 98.12 74 ARG A CA 1
ATOM 604 C C . ARG A 1 74 ? -5.088 1.893 1.608 1.00 98.12 74 ARG A C 1
ATOM 606 O O . ARG A 1 74 ? -5.724 2.886 1.957 1.00 98.12 74 ARG A O 1
ATOM 613 N N . TRP A 1 75 ? -5.651 0.808 1.087 1.00 98.12 75 TRP A N 1
ATOM 614 C CA . TRP A 1 75 ? -7.085 0.665 0.874 1.00 98.12 75 TRP A CA 1
ATOM 615 C C . TRP A 1 75 ? -7.864 0.810 2.176 1.00 98.12 75 TRP A C 1
ATOM 617 O O . TRP A 1 75 ? -8.840 1.547 2.206 1.00 98.12 75 TRP A O 1
ATOM 627 N N . TYR A 1 76 ? -7.402 0.189 3.261 1.00 98.00 76 TYR A N 1
ATOM 628 C CA . TYR A 1 76 ? -8.038 0.289 4.571 1.00 98.00 76 TYR A CA 1
ATOM 629 C C . TYR A 1 76 ? -8.035 1.719 5.122 1.00 98.00 76 TYR A C 1
ATOM 631 O O . TYR A 1 76 ? -9.027 2.162 5.695 1.00 98.00 76 TYR A O 1
ATOM 639 N N . ILE A 1 77 ? -6.939 2.464 4.937 1.00 97.75 77 ILE A N 1
ATOM 640 C CA . ILE A 1 77 ? -6.861 3.858 5.395 1.00 97.75 77 ILE A CA 1
ATOM 641 C C . ILE A 1 77 ? -7.841 4.748 4.617 1.00 97.75 77 ILE A C 1
ATOM 643 O O . ILE A 1 77 ? -8.444 5.640 5.214 1.00 97.75 77 ILE A O 1
ATOM 647 N N . ARG A 1 78 ? -7.991 4.519 3.305 1.00 97.19 78 ARG A N 1
ATOM 648 C CA . ARG A 1 78 ? -8.843 5.335 2.423 1.00 97.19 78 ARG A CA 1
ATOM 649 C C . ARG A 1 78 ? -10.322 4.949 2.471 1.00 97.19 78 ARG A C 1
ATOM 651 O O . ARG A 1 78 ? -11.162 5.834 2.383 1.00 97.19 78 ARG A O 1
ATOM 658 N N . TYR A 1 79 ? -10.614 3.660 2.619 1.00 97.69 79 TYR A N 1
ATOM 659 C CA . TYR A 1 79 ? -11.955 3.078 2.511 1.00 97.69 79 TYR A CA 1
ATOM 660 C C . TYR A 1 79 ? -12.213 2.073 3.648 1.00 97.69 79 TYR A C 1
ATOM 662 O O . TYR A 1 79 ? -12.398 0.876 3.396 1.00 97.69 79 TYR A O 1
ATOM 670 N N . PRO A 1 80 ? -12.176 2.499 4.924 1.00 97.00 80 PRO A N 1
ATOM 671 C CA . PRO A 1 80 ? -12.347 1.592 6.063 1.00 97.00 80 PRO A CA 1
ATOM 672 C C . PRO A 1 80 ? -13.689 0.839 6.039 1.00 97.00 80 PRO A C 1
ATOM 674 O O . PRO A 1 80 ? -13.768 -0.305 6.491 1.00 97.00 80 PRO A O 1
ATOM 677 N N . GLU A 1 81 ? -14.733 1.433 5.457 1.00 97.38 81 GLU A N 1
ATOM 678 C CA . GLU A 1 81 ? -16.060 0.837 5.277 1.00 97.38 81 GLU A CA 1
ATOM 679 C C . GLU A 1 81 ? -16.062 -0.403 4.374 1.00 97.38 81 GLU A C 1
ATOM 681 O O . GLU A 1 81 ? -16.976 -1.218 4.447 1.00 97.38 81 GLU A O 1
ATOM 686 N N . LYS A 1 82 ? -15.026 -0.582 3.548 1.00 98.00 82 LYS A N 1
ATOM 687 C CA . LYS A 1 82 ? -14.856 -1.767 2.695 1.00 98.00 82 LYS A CA 1
ATOM 688 C C . LYS A 1 82 ? -14.243 -2.963 3.421 1.00 98.00 82 LYS A C 1
ATOM 690 O O . LYS A 1 82 ? -14.146 -4.049 2.852 1.00 98.00 82 LYS A O 1
ATOM 695 N N . PHE A 1 83 ? -13.818 -2.777 4.668 1.00 97.31 83 PHE A N 1
ATOM 696 C CA . PHE A 1 83 ? -13.167 -3.811 5.474 1.00 97.31 83 PHE A CA 1
ATOM 697 C C . PHE A 1 83 ? -13.941 -4.162 6.749 1.00 97.31 83 PHE A C 1
ATOM 699 O O . PHE A 1 83 ? -13.684 -5.217 7.330 1.00 97.31 83 PHE A O 1
ATOM 706 N N . ILE A 1 84 ? -14.859 -3.300 7.203 1.00 94.19 84 ILE A N 1
ATOM 707 C CA . ILE A 1 84 ? -15.572 -3.443 8.479 1.00 94.19 84 ILE A CA 1
ATOM 708 C C . ILE A 1 84 ? -17.071 -3.174 8.266 1.00 94.19 84 ILE A C 1
ATOM 710 O O . ILE A 1 84 ? -17.413 -2.170 7.646 1.00 94.19 84 ILE A O 1
ATOM 714 N N . PRO A 1 85 ? -17.981 -4.001 8.826 1.00 94.62 85 PRO A N 1
ATOM 715 C CA . PRO A 1 85 ? -17.730 -5.186 9.662 1.00 94.62 85 PRO A CA 1
ATOM 716 C C . PRO A 1 85 ? -17.386 -6.451 8.864 1.00 94.62 85 PRO A C 1
ATOM 718 O O . PRO A 1 85 ? -16.927 -7.437 9.434 1.00 94.62 85 PRO A O 1
ATOM 721 N N . THR A 1 86 ? -17.621 -6.441 7.556 1.00 96.44 86 THR A N 1
ATOM 722 C CA . THR A 1 86 ? -17.323 -7.551 6.652 1.00 96.44 86 THR A CA 1
ATOM 723 C C . THR A 1 86 ? -16.514 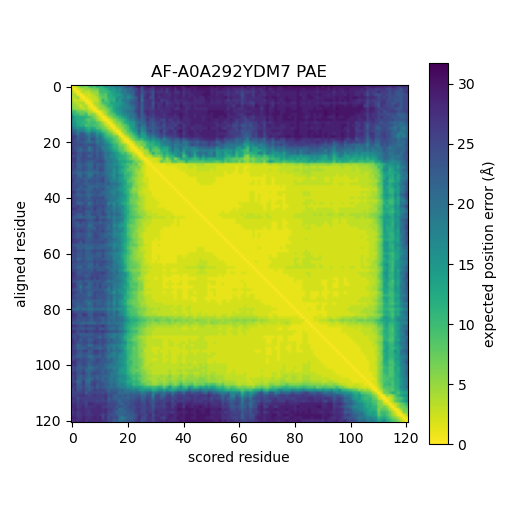-7.015 5.487 1.00 96.44 86 THR A C 1
ATOM 725 O O . THR A 1 86 ? -16.753 -5.906 5.017 1.00 96.44 86 THR A O 1
ATOM 728 N N . ILE A 1 87 ? -15.535 -7.797 5.046 1.00 96.31 87 ILE A N 1
ATOM 729 C CA . ILE A 1 87 ? -14.659 -7.418 3.944 1.00 96.31 87 ILE A CA 1
ATOM 730 C C . ILE A 1 87 ? -15.425 -7.534 2.622 1.00 96.31 87 ILE A C 1
ATOM 732 O O . ILE A 1 87 ? -15.965 -8.594 2.306 1.00 96.31 87 ILE A O 1
ATOM 736 N N . ASP A 1 88 ? -15.424 -6.456 1.843 1.00 98.12 88 ASP A N 1
ATOM 737 C CA . ASP A 1 88 ? -15.971 -6.398 0.488 1.00 98.12 88 ASP A CA 1
ATOM 738 C C . ASP A 1 88 ? -14.928 -6.940 -0.508 1.00 98.12 88 ASP A C 1
ATOM 740 O O . ASP A 1 88 ? -14.046 -6.222 -0.989 1.00 98.12 88 ASP A O 1
ATOM 744 N N . PHE A 1 89 ? -14.971 -8.253 -0.756 1.00 97.25 89 PHE A N 1
ATOM 745 C CA . PHE A 1 89 ? -14.022 -8.922 -1.651 1.00 97.25 89 PHE A CA 1
ATOM 746 C C . PHE A 1 89 ? -14.219 -8.545 -3.120 1.00 97.25 89 PHE A C 1
ATOM 748 O O . PHE A 1 89 ? -13.228 -8.446 -3.845 1.00 97.25 89 PHE A O 1
ATOM 755 N N . ASP A 1 90 ? -15.458 -8.305 -3.548 1.00 98.12 90 ASP A N 1
ATOM 756 C CA . ASP A 1 90 ? -15.763 -7.922 -4.928 1.00 98.12 90 ASP A CA 1
ATOM 757 C C . ASP A 1 90 ? -15.141 -6.563 -5.247 1.00 98.12 90 ASP A C 1
ATOM 759 O O . ASP A 1 90 ? -14.453 -6.407 -6.259 1.00 98.12 90 ASP A O 1
ATOM 763 N N . TRP A 1 91 ? -15.274 -5.603 -4.329 1.00 97.94 91 TRP A N 1
ATOM 764 C CA . TRP A 1 91 ? -14.594 -4.319 -4.437 1.00 97.94 91 TRP A CA 1
ATOM 765 C C . TRP A 1 91 ? -13.066 -4.462 -4.459 1.00 97.94 91 TRP A C 1
ATOM 767 O O . TRP A 1 91 ? -12.416 -3.822 -5.284 1.00 97.94 91 TRP A O 1
ATOM 777 N N . GLN A 1 92 ? -12.478 -5.324 -3.614 1.00 97.56 92 GLN A N 1
ATOM 778 C CA . GLN A 1 92 ? -11.025 -5.561 -3.627 1.00 97.56 92 GLN A CA 1
ATOM 779 C C . GLN A 1 92 ? -10.531 -6.097 -4.978 1.00 97.56 92 GLN A C 1
ATOM 781 O O . GLN A 1 92 ? -9.449 -5.713 -5.420 1.00 97.56 92 GLN A O 1
ATOM 786 N N . GLN A 1 93 ? -11.295 -6.974 -5.639 1.00 97.81 93 GLN A N 1
ATOM 787 C CA . GLN A 1 93 ? -10.940 -7.469 -6.974 1.00 97.81 93 GLN A CA 1
ATOM 788 C C . GLN A 1 93 ? -11.036 -6.367 -8.029 1.00 97.81 93 GLN A C 1
ATOM 790 O O . GLN A 1 93 ? -10.135 -6.236 -8.856 1.00 97.81 93 GLN A O 1
ATOM 795 N N . GLN A 1 94 ? -12.094 -5.555 -7.975 1.00 98.12 94 GLN A N 1
ATOM 796 C CA . GLN A 1 94 ? -12.303 -4.449 -8.911 1.00 98.12 94 GLN A CA 1
ATOM 797 C C . GLN A 1 94 ? -11.182 -3.410 -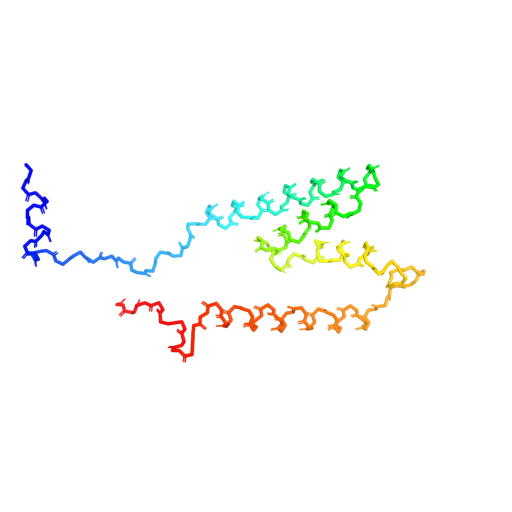8.819 1.00 98.12 94 GLN A C 1
ATOM 799 O O . GLN A 1 94 ? -10.568 -3.083 -9.832 1.00 98.12 94 GLN A O 1
ATOM 804 N N . ILE A 1 95 ? -10.865 -2.935 -7.609 1.00 97.75 95 ILE A N 1
ATOM 805 C CA . ILE A 1 95 ? -9.827 -1.914 -7.428 1.00 97.75 95 ILE A CA 1
ATOM 806 C C . ILE A 1 95 ? -8.429 -2.454 -7.747 1.00 97.75 95 ILE A C 1
ATOM 808 O O . ILE A 1 95 ? -7.611 -1.732 -8.304 1.00 97.75 95 ILE A O 1
ATOM 812 N N . LEU A 1 96 ? -8.156 -3.734 -7.466 1.00 97.25 96 LEU A N 1
ATOM 813 C CA . LEU A 1 96 ? -6.896 -4.366 -7.856 1.00 97.25 96 LEU A CA 1
ATOM 814 C C . LEU A 1 96 ? -6.739 -4.426 -9.375 1.00 97.25 96 LEU A C 1
ATOM 816 O O . LEU A 1 96 ? -5.648 -4.171 -9.877 1.00 97.25 96 LEU A O 1
ATOM 820 N N . ALA A 1 97 ? -7.798 -4.813 -10.089 1.00 97.38 97 ALA A N 1
ATOM 821 C CA . ALA A 1 97 ? -7.781 -4.874 -11.544 1.00 97.38 97 ALA A CA 1
ATOM 822 C C . ALA A 1 97 ? -7.512 -3.486 -12.134 1.00 97.38 97 ALA A C 1
ATOM 824 O O . ALA A 1 97 ? -6.627 -3.357 -12.975 1.00 97.38 97 ALA A O 1
ATOM 825 N N . GLN A 1 98 ? -8.189 -2.459 -11.612 1.00 96.88 98 GLN A N 1
ATOM 826 C CA . GLN A 1 98 ? -7.970 -1.072 -12.009 1.00 96.88 98 GLN A CA 1
ATOM 827 C C . GLN A 1 98 ? -6.531 -0.606 -11.723 1.00 96.88 98 GLN A C 1
ATOM 829 O O . GLN A 1 98 ? -5.861 -0.147 -12.640 1.00 96.88 98 GLN A O 1
ATOM 834 N N . GLU A 1 99 ? -6.021 -0.760 -10.492 1.00 95.88 99 GLU A N 1
ATOM 835 C CA . GLU A 1 99 ? -4.648 -0.343 -10.152 1.00 95.88 99 GLU A CA 1
ATOM 836 C C . GLU A 1 99 ? -3.609 -1.077 -11.020 1.00 95.88 99 GLU A C 1
ATOM 838 O O . GLU A 1 99 ? -2.631 -0.476 -11.456 1.00 95.88 99 GLU A O 1
ATOM 843 N N . LYS A 1 100 ? -3.818 -2.367 -11.319 1.00 94.44 100 LYS A N 1
ATOM 844 C CA . LYS A 1 100 ? -2.917 -3.132 -12.196 1.00 94.44 100 LYS A CA 1
ATOM 845 C C . LYS A 1 100 ? -2.970 -2.681 -13.649 1.00 94.44 100 LYS A C 1
ATOM 847 O O . LYS 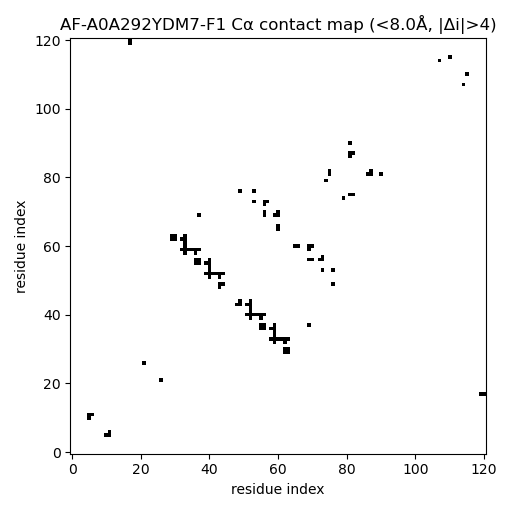A 1 100 ? -1.937 -2.690 -14.313 1.00 94.44 100 LYS A O 1
ATOM 852 N N . GLU A 1 101 ? -4.147 -2.325 -14.148 1.00 95.38 101 GLU A N 1
ATOM 853 C CA . GLU A 1 101 ? -4.303 -1.759 -15.486 1.00 95.38 101 GLU A CA 1
ATOM 854 C C . GLU A 1 101 ? -3.621 -0.389 -15.573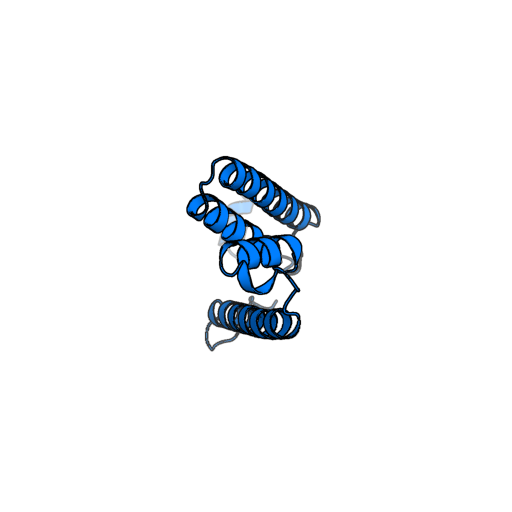 1.00 95.38 101 GLU A C 1
ATOM 856 O O . GLU A 1 101 ? -2.857 -0.152 -16.502 1.00 95.38 101 GLU A O 1
ATOM 861 N N . GLU A 1 102 ? -3.796 0.469 -14.566 1.00 92.25 102 GLU A N 1
ATOM 862 C CA . GLU A 1 102 ? -3.116 1.765 -14.462 1.00 92.25 102 GLU A CA 1
ATOM 863 C C . GLU A 1 102 ? -1.590 1.611 -14.376 1.00 92.25 102 GLU A C 1
ATOM 865 O O . GLU A 1 102 ? -0.854 2.340 -15.038 1.00 92.25 102 GLU A O 1
ATOM 870 N N . GLU A 1 103 ? -1.090 0.649 -13.598 1.00 90.38 103 GLU A N 1
ATOM 871 C CA . GLU A 1 103 ? 0.339 0.330 -13.509 1.00 90.38 103 GLU A CA 1
ATOM 872 C C . GLU A 1 103 ? 0.890 -0.213 -14.828 1.00 90.38 103 GLU A C 1
ATOM 874 O O . GLU A 1 103 ? 1.988 0.168 -15.232 1.00 90.38 103 GLU A O 1
ATOM 879 N N . ALA A 1 104 ? 0.139 -1.081 -15.511 1.00 88.69 104 ALA A N 1
ATOM 880 C CA . ALA A 1 104 ? 0.508 -1.593 -16.824 1.00 88.69 104 ALA A CA 1
ATOM 881 C C . ALA A 1 104 ? 0.535 -0.467 -17.863 1.00 88.69 104 ALA A C 1
ATOM 883 O O . ALA A 1 104 ? 1.526 -0.338 -18.575 1.00 88.69 104 ALA A O 1
ATOM 884 N N . ALA A 1 105 ? -0.487 0.390 -17.885 1.00 88.25 105 ALA A N 1
ATOM 885 C CA . ALA A 1 105 ? -0.570 1.545 -18.769 1.00 88.25 105 ALA A CA 1
ATOM 886 C C . ALA A 1 105 ? 0.524 2.575 -18.467 1.00 88.25 105 ALA A C 1
ATOM 888 O O . ALA A 1 105 ? 1.104 3.141 -19.385 1.00 88.25 105 ALA A O 1
ATOM 889 N N . ARG A 1 106 ? 0.859 2.807 -17.192 1.00 84.12 106 ARG A N 1
ATOM 890 C CA . ARG A 1 106 ? 1.973 3.680 -16.799 1.00 84.12 106 ARG A CA 1
ATOM 891 C C . ARG A 1 106 ? 3.312 3.095 -17.224 1.00 84.12 106 ARG A C 1
ATOM 893 O O . ARG A 1 106 ? 4.147 3.830 -17.732 1.00 84.12 106 ARG A O 1
ATOM 900 N N . ARG A 1 107 ? 3.514 1.792 -17.025 1.00 80.12 107 ARG A N 1
ATOM 901 C CA . ARG A 1 107 ? 4.718 1.085 -17.471 1.00 80.12 107 ARG A CA 1
ATOM 902 C C . ARG A 1 107 ? 4.849 1.122 -18.988 1.00 80.12 107 ARG A C 1
ATOM 904 O O . ARG A 1 107 ? 5.955 1.263 -19.498 1.00 80.12 107 ARG A O 1
ATOM 911 N N . GLU A 1 108 ? 3.727 0.991 -19.687 1.00 76.56 108 GLU A N 1
ATOM 912 C CA . GLU A 1 108 ? 3.659 1.149 -21.130 1.00 76.56 108 GLU A CA 1
ATOM 913 C C . GLU A 1 108 ? 3.997 2.584 -21.515 1.00 76.56 108 GLU A C 1
ATOM 915 O O . GLU A 1 108 ? 4.896 2.736 -22.312 1.00 76.56 108 GLU A O 1
ATOM 920 N N . ALA A 1 109 ? 3.402 3.606 -20.889 1.00 74.31 109 ALA A N 1
ATOM 921 C CA . ALA A 1 109 ? 3.637 5.028 -21.168 1.00 74.31 109 ALA A CA 1
ATOM 922 C C . ALA A 1 109 ? 5.036 5.546 -20.779 1.00 74.31 109 ALA A C 1
ATOM 924 O O . ALA A 1 109 ? 5.527 6.499 -21.384 1.00 74.31 109 ALA A O 1
ATOM 925 N N . GLU A 1 110 ? 5.690 4.941 -19.782 1.00 65.81 110 GLU A N 1
ATOM 926 C CA . GLU A 1 110 ? 7.116 5.155 -19.494 1.00 65.81 110 GLU A CA 1
ATOM 927 C C . GLU A 1 110 ? 8.002 4.698 -20.674 1.00 65.81 110 GLU A C 1
ATOM 929 O O . GLU A 1 110 ? 9.130 5.175 -20.807 1.00 65.81 110 GLU A O 1
ATOM 934 N N . CYS A 1 111 ? 7.472 3.875 -21.588 1.00 60.06 111 CYS A N 1
ATOM 935 C CA . CYS A 1 111 ? 8.007 3.655 -22.930 1.00 60.06 111 CYS A CA 1
ATOM 936 C C . CYS A 1 111 ? 7.158 4.384 -24.001 1.00 60.06 111 CYS A C 1
ATOM 938 O O . CYS A 1 111 ? 5.937 4.331 -24.044 1.00 60.06 111 CYS A O 1
ATOM 940 N N . GLY A 1 112 ? 7.793 5.121 -24.914 1.00 49.84 112 GLY A N 1
ATOM 941 C CA . GLY A 1 112 ? 7.064 5.824 -25.981 1.00 49.84 112 GLY A CA 1
ATOM 942 C C . GLY A 1 112 ? 6.373 4.886 -26.999 1.00 49.84 112 GLY A C 1
ATOM 943 O O . GLY A 1 112 ? 6.572 3.672 -26.960 1.00 49.84 112 GLY A O 1
ATOM 944 N N . PRO A 1 113 ? 5.627 5.438 -27.984 1.00 52.09 113 PRO A N 1
ATOM 945 C CA . PRO A 1 113 ? 4.934 4.677 -29.045 1.00 52.09 113 PRO A CA 1
ATOM 946 C C . PRO A 1 113 ? 5.860 3.824 -29.934 1.00 52.09 113 PRO A C 1
ATOM 948 O O . PRO A 1 113 ? 5.390 2.987 -30.698 1.00 52.09 113 PRO A O 1
ATOM 951 N N . GLU A 1 114 ? 7.171 4.018 -29.811 1.00 51.44 114 GLU A N 1
ATOM 952 C CA . GLU A 1 114 ? 8.235 3.229 -30.443 1.00 51.44 114 GLU A CA 1
ATOM 953 C C . GLU A 1 114 ? 8.464 1.868 -29.741 1.00 51.44 114 GLU A C 1
ATOM 955 O O . GLU A 1 114 ? 9.310 1.077 -30.162 1.00 51.44 114 GLU A O 1
ATOM 960 N N . GLY A 1 115 ? 7.712 1.579 -28.670 1.00 52.44 115 GLY A N 1
ATOM 961 C CA . GLY A 1 115 ? 7.911 0.423 -27.803 1.00 52.44 115 GLY A CA 1
ATOM 962 C C . GLY A 1 115 ? 9.119 0.599 -26.881 1.00 52.44 115 GLY A C 1
ATOM 963 O O . GLY A 1 115 ? 9.944 1.499 -27.051 1.00 52.44 115 GLY A O 1
ATOM 964 N N . CYS A 1 116 ? 9.259 -0.282 -25.888 1.00 62.94 116 CYS A N 1
ATOM 965 C CA . CYS A 1 116 ? 10.533 -0.411 -25.186 1.00 62.94 116 CYS A CA 1
ATOM 966 C C . CYS A 1 116 ? 11.570 -1.026 -26.136 1.00 62.94 116 CYS A C 1
ATOM 968 O O . CYS A 1 116 ? 11.840 -2.226 -26.094 1.00 62.94 116 CYS A O 1
ATOM 970 N N . ALA A 1 117 ? 12.178 -0.199 -26.983 1.00 50.66 117 ALA A N 1
ATOM 971 C CA . ALA A 1 117 ? 13.500 -0.470 -27.508 1.00 50.66 117 ALA A CA 1
ATOM 972 C C . ALA A 1 117 ? 14.496 -0.197 -26.377 1.00 50.66 117 ALA A C 1
ATOM 974 O O . ALA A 1 117 ? 15.127 0.855 -26.314 1.00 50.66 117 ALA A O 1
ATOM 975 N N . ILE A 1 118 ? 14.652 -1.160 -25.465 1.00 54.19 118 ILE A N 1
ATOM 976 C CA . ILE A 1 118 ? 16.001 -1.339 -24.928 1.00 54.19 118 ILE A CA 1
ATOM 977 C C . ILE A 1 118 ? 16.828 -1.668 -26.176 1.00 54.19 118 ILE A C 1
ATOM 979 O O . ILE A 1 118 ? 16.397 -2.569 -26.911 1.00 54.19 118 ILE A O 1
ATOM 983 N N . PRO A 1 119 ? 17.885 -0.905 -26.518 1.00 32.78 119 PRO A N 1
ATOM 984 C CA . PRO A 1 119 ? 18.703 -1.243 -27.670 1.00 32.78 119 PRO A CA 1
ATOM 985 C C . PRO A 1 119 ? 19.018 -2.740 -27.613 1.00 32.78 119 PRO A C 1
ATOM 987 O O . PRO A 1 119 ? 19.331 -3.293 -26.566 1.00 32.78 119 PRO A O 1
ATOM 990 N N . ARG A 1 120 ? 18.730 -3.415 -28.726 1.00 31.84 120 ARG A N 1
ATOM 991 C CA . ARG A 1 120 ? 19.067 -4.813 -28.935 1.00 31.84 120 ARG A CA 1
ATOM 992 C C . ARG A 1 120 ? 20.433 -4.812 -29.596 1.00 31.84 120 ARG A C 1
ATOM 994 O O . ARG A 1 120 ? 20.522 -4.448 -30.771 1.00 31.84 120 ARG A O 1
ATOM 1001 N N . THR A 1 121 ? 21.435 -5.289 -28.881 1.00 39.16 121 THR A N 1
ATOM 1002 C CA . THR A 1 121 ? 22.492 -6.118 -2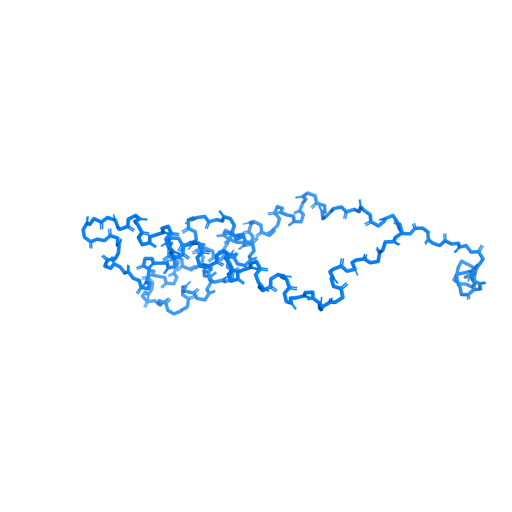9.452 1.00 39.16 121 THR A CA 1
ATOM 1003 C C . THR A 1 121 ? 22.387 -7.540 -28.921 1.00 39.16 121 THR A C 1
ATOM 1005 O O . THR A 1 121 ? 22.250 -7.737 -27.697 1.00 39.16 121 THR A O 1
#

Secondary structure (DSSP, 8-state):
-HHHHHHHTT-S-----S-----HHHHHHHHHHHHHHHHHHHHHHHTT-HHHHHHHHHHHHHH-TT-HHHHHHHHHHH-GGGTSSS--HHHHHHHHHHHHHHHHHHHHHTS-TT-------

Foldseek 3Di:
DVVVVCVVVVVDPPPPVLDDDDPPVVLVVLLVQLVVLQVVLVVCVVVVNLVSSLVSLVSSCVSPVVDPVSVVVNCCSVCVVCPPPHHVVVVVVVVNVVVVVVVVVVVQVVDDPVGPCPPDD

Mean predicted aligned error: 11.77 Å

Radius of gyration: 21.55 Å; Cα contacts (8 Å, |Δi|>4): 66; chains: 1; bounding box: 65×22×48 Å

InterPro domains:
  IPR011990 Tetratricopeptide-like helical domain superfamily [G3DSA:1.25.40.10] (28-79)
  IPR011990 Tetratricopeptide-like helical domain superfamily [SSF48452] (26-77)
  IPR019734 Tetratricopeptide repeat [PS50005] (34-67)

Solvent-accessible surface area (backbone atoms only — not comparable to full-atom values): 7024 Å² total; per-residue (Å²): 124,66,71,63,57,41,56,77,68,64,78,57,86,82,80,72,77,84,77,70,70,74,56,77,65,53,63,50,47,35,44,52,49,16,53,51,28,42,54,50,16,53,54,28,45,77,69,70,34,57,69,63,15,46,52,30,32,55,54,16,32,74,51,34,73,85,42,60,67,50,52,50,52,50,46,43,74,76,42,47,72,48,55,48,96,55,66,46,61,69,59,54,52,51,54,50,51,50,54,52,48,52,50,50,51,49,59,49,61,77,28,58,100,82,48,82,68,66,84,83,121

Organism: NCBI:txid1348429

Nearest PDB structures (foldseek):
  1a17-assembly1_A  TM=8.250E-01  e=4.702E-01  Homo sapiens
  3fp4-assembly1_A  TM=7.970E-01  e=7.904E-01  Saccharomyces cerevisiae
  8j8q-assembly1_C  TM=9.017E-01  e=2.507E+00  Saccharomyces eubayanus
  2e2e-assembly1_B  TM=6.643E-01  e=1.879E+00  Escherichia coli
  8tn6-assembly1_C  TM=5.422E-01  e=5.625E+00  synthetic construct

Sequence (121 aa):
MRAVEHLLEGKEPIQLEETNPLPPNARSLEKQLAETKYKLSLEYLKQNKKEEALRELDEALAFDPDNFVIRKQRWYIRYPEKFIPTIDFDWQQQILAQEKEEEAARREAECGPEGCAIPRT

pLDDT: mean 82.32, std 20.04, range [31.84, 98.69]